Protein AF-A0A1Q4A5V2-F1 (afdb_monomer)

Structure (mmCI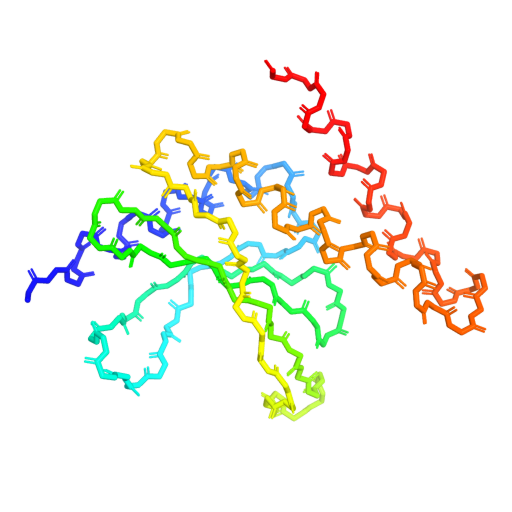F, N/CA/C/O backbone):
data_AF-A0A1Q4A5V2-F1
#
_entry.id   AF-A0A1Q4A5V2-F1
#
loop_
_atom_site.group_PDB
_atom_site.id
_atom_site.type_symbol
_atom_site.label_atom_id
_atom_site.label_alt_id
_atom_site.label_comp_id
_atom_site.label_asym_id
_atom_site.label_entity_id
_atom_site.label_seq_id
_atom_site.pdbx_PDB_ins_code
_atom_site.Cartn_x
_atom_site.Cartn_y
_atom_site.Cartn_z
_atom_site.occupancy
_atom_site.B_iso_or_equiv
_atom_site.auth_seq_id
_atom_site.auth_comp_id
_atom_site.auth_asym_id
_atom_site.auth_atom_id
_atom_site.pdbx_PDB_model_num
ATOM 1 N N . MET A 1 1 ? 4.985 -1.125 -25.065 1.00 47.47 1 MET A N 1
ATOM 2 C CA . MET A 1 1 ? 5.592 -2.451 -24.788 1.00 47.47 1 MET A CA 1
ATOM 3 C C . MET A 1 1 ? 6.539 -2.360 -23.580 1.00 47.47 1 MET A C 1
ATOM 5 O O . MET A 1 1 ? 7.727 -2.614 -23.706 1.00 47.47 1 MET A O 1
ATOM 9 N N . ALA A 1 2 ? 5.999 -2.019 -22.401 1.00 56.12 2 ALA A N 1
ATOM 10 C CA . ALA A 1 2 ? 6.709 -1.994 -21.106 1.00 56.12 2 ALA A CA 1
ATOM 11 C C . ALA A 1 2 ? 6.226 -3.109 -20.137 1.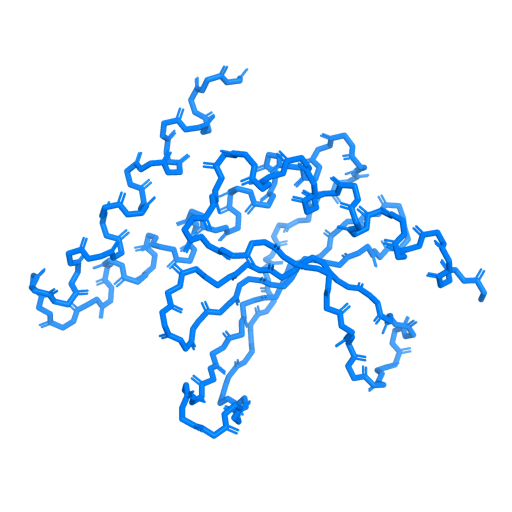00 56.12 2 ALA A C 1
ATOM 13 O O . ALA A 1 2 ? 6.817 -3.390 -19.100 1.00 56.12 2 ALA A O 1
ATOM 14 N N . THR A 1 3 ? 5.202 -3.856 -20.552 1.00 65.38 3 THR A N 1
ATOM 15 C CA . THR A 1 3 ? 4.286 -4.612 -19.688 1.00 65.38 3 THR A CA 1
ATOM 16 C C . THR A 1 3 ? 4.929 -5.783 -18.942 1.00 65.38 3 THR A C 1
ATOM 18 O O . THR A 1 3 ? 4.653 -6.021 -17.767 1.00 65.38 3 THR A O 1
ATOM 21 N N . ARG A 1 4 ? 5.858 -6.507 -19.583 1.00 71.56 4 ARG A N 1
ATOM 22 C CA . ARG A 1 4 ? 6.580 -7.618 -18.935 1.00 71.56 4 ARG A CA 1
ATOM 23 C C . ARG A 1 4 ? 7.580 -7.128 -17.882 1.00 71.56 4 ARG A C 1
ATOM 25 O O . ARG A 1 4 ? 7.775 -7.823 -16.886 1.00 71.56 4 ARG A O 1
ATOM 32 N N . ALA A 1 5 ? 8.209 -5.973 -18.109 1.00 85.94 5 ALA A N 1
ATOM 33 C CA . ALA A 1 5 ? 9.148 -5.380 -17.161 1.00 85.94 5 ALA A CA 1
ATOM 34 C C . ALA A 1 5 ? 8.395 -4.839 -15.940 1.00 85.94 5 ALA A C 1
ATOM 36 O O . ALA A 1 5 ? 8.755 -5.170 -14.814 1.00 85.94 5 ALA A O 1
ATOM 37 N N . ASP A 1 6 ? 7.279 -4.144 -16.163 1.00 89.50 6 ASP A N 1
ATOM 38 C CA . ASP A 1 6 ? 6.429 -3.604 -15.097 1.00 89.50 6 ASP A CA 1
ATOM 39 C C . ASP A 1 6 ? 5.861 -4.704 -14.200 1.00 89.50 6 ASP A C 1
ATOM 41 O O . ASP A 1 6 ? 5.894 -4.603 -12.973 1.00 89.50 6 ASP A O 1
ATOM 45 N N . LYS A 1 7 ? 5.425 -5.822 -14.798 1.00 92.88 7 LYS A N 1
ATOM 46 C CA . LYS A 1 7 ? 4.983 -6.997 -14.039 1.00 92.88 7 LYS A CA 1
ATOM 47 C C . LYS A 1 7 ? 6.078 -7.544 -13.130 1.00 92.88 7 LYS A C 1
ATOM 49 O O . LYS A 1 7 ? 5.790 -7.934 -12.001 1.00 92.88 7 LYS A O 1
ATOM 54 N N . LYS A 1 8 ? 7.316 -7.621 -13.634 1.00 95.06 8 LYS A N 1
ATOM 55 C CA . LYS A 1 8 ? 8.463 -8.102 -12.857 1.00 95.06 8 LYS A CA 1
ATOM 56 C C . LYS A 1 8 ? 8.765 -7.141 -11.711 1.00 95.06 8 LYS A C 1
ATOM 58 O O . LYS A 1 8 ? 8.882 -7.595 -10.587 1.00 95.06 8 LYS A O 1
ATOM 63 N N . ARG A 1 9 ? 8.812 -5.836 -11.973 1.00 95.75 9 ARG A N 1
ATOM 64 C CA . ARG A 1 9 ? 9.050 -4.810 -10.948 1.00 95.75 9 ARG A CA 1
ATOM 65 C C . ARG A 1 9 ? 7.998 -4.870 -9.838 1.00 95.75 9 ARG A C 1
ATOM 67 O O . ARG A 1 9 ? 8.347 -4.939 -8.664 1.00 95.75 9 ARG A O 1
ATOM 74 N N . ALA A 1 10 ? 6.714 -4.945 -10.200 1.00 96.44 10 ALA A N 1
ATOM 75 C CA . ALA A 1 10 ? 5.621 -5.114 -9.242 1.00 96.44 10 ALA A CA 1
ATOM 76 C C . ALA A 1 10 ? 5.747 -6.415 -8.429 1.00 96.44 10 ALA A C 1
ATOM 78 O O . ALA A 1 10 ? 5.527 -6.409 -7.220 1.00 96.44 10 ALA A O 1
ATOM 79 N N . ARG A 1 11 ? 6.114 -7.527 -9.080 1.00 97.00 11 ARG A N 1
ATOM 80 C CA . ARG A 1 11 ? 6.373 -8.819 -8.424 1.00 97.00 11 ARG A CA 1
ATOM 81 C C . ARG A 1 11 ? 7.524 -8.720 -7.427 1.00 97.00 11 ARG A C 1
ATOM 83 O O . ARG A 1 11 ? 7.347 -9.156 -6.299 1.00 97.00 11 ARG A O 1
ATOM 90 N N . ASP A 1 12 ? 8.644 -8.127 -7.829 1.00 96.56 12 ASP A N 1
ATOM 91 C CA . ASP A 1 12 ? 9.830 -7.973 -6.988 1.00 96.56 12 ASP A CA 1
ATOM 92 C C . ASP A 1 12 ? 9.485 -7.153 -5.732 1.00 96.56 12 ASP A C 1
ATOM 94 O O . ASP A 1 12 ? 9.766 -7.596 -4.623 1.00 96.56 12 ASP A O 1
ATOM 98 N N . LEU A 1 13 ? 8.766 -6.031 -5.880 1.00 97.31 13 LEU A N 1
ATOM 99 C CA . LEU A 1 13 ? 8.301 -5.222 -4.745 1.00 97.31 13 LEU A CA 1
ATOM 100 C C . LEU A 1 13 ? 7.381 -6.009 -3.794 1.00 97.31 13 LEU A C 1
ATOM 102 O O . LEU A 1 13 ? 7.527 -5.927 -2.573 1.00 97.31 13 LEU A O 1
ATOM 106 N N . VAL A 1 14 ? 6.433 -6.775 -4.344 1.00 97.94 14 VAL A N 1
ATOM 107 C CA . VAL A 1 14 ? 5.542 -7.642 -3.554 1.00 97.94 14 VAL A CA 1
ATOM 108 C C . VAL A 1 14 ? 6.344 -8.680 -2.783 1.00 97.94 14 VAL A C 1
ATOM 110 O O . VAL A 1 14 ? 6.100 -8.868 -1.596 1.00 97.94 14 VAL A O 1
ATOM 113 N N . ASP A 1 15 ? 7.287 -9.347 -3.440 1.00 96.81 15 ASP A N 1
ATOM 114 C CA . ASP A 1 15 ? 8.053 -10.437 -2.845 1.00 96.81 15 ASP A CA 1
ATOM 115 C C . ASP A 1 15 ? 9.020 -9.912 -1.768 1.00 96.81 15 ASP A C 1
ATOM 117 O O . ASP A 1 15 ? 9.193 -10.564 -0.736 1.00 96.81 15 ASP A O 1
ATOM 121 N N . THR A 1 16 ? 9.573 -8.705 -1.948 1.00 95.56 16 THR A N 1
ATOM 122 C CA . THR A 1 16 ? 10.340 -7.994 -0.914 1.00 95.56 16 THR A CA 1
ATOM 123 C C . THR A 1 16 ? 9.489 -7.725 0.326 1.00 95.56 16 THR A C 1
ATOM 125 O O . THR A 1 16 ? 9.905 -8.044 1.436 1.00 95.56 16 THR A O 1
ATOM 128 N N . LEU A 1 17 ? 8.282 -7.176 0.158 1.00 96.31 17 LEU A N 1
ATOM 129 C CA . LEU A 1 17 ? 7.449 -6.741 1.286 1.00 96.31 17 LEU A CA 1
ATOM 130 C C . LEU A 1 17 ? 6.549 -7.841 1.870 1.00 96.31 17 LEU A C 1
ATOM 132 O O . LEU A 1 17 ? 5.991 -7.654 2.950 1.00 96.31 17 LEU A O 1
ATOM 136 N N . ALA A 1 18 ? 6.418 -8.993 1.208 1.00 95.88 18 ALA A N 1
ATOM 137 C CA . ALA A 1 18 ? 5.625 -10.129 1.684 1.00 95.88 18 ALA A CA 1
ATOM 138 C C . ALA A 1 18 ? 6.086 -10.659 3.050 1.00 95.88 18 ALA A C 1
ATOM 140 O O . ALA A 1 18 ? 5.258 -11.096 3.849 1.00 95.88 18 ALA A O 1
ATOM 141 N N . TRP A 1 19 ? 7.392 -10.601 3.323 1.00 91.69 19 TRP A N 1
ATOM 142 C CA . TRP A 1 19 ? 7.966 -11.036 4.598 1.00 91.69 19 TRP A CA 1
ATOM 143 C C . TRP A 1 19 ? 7.758 -10.019 5.718 1.00 91.69 19 TRP A C 1
ATOM 145 O O . TRP A 1 19 ? 7.474 -10.403 6.853 1.00 91.69 19 TRP A O 1
ATOM 155 N N . ASP A 1 20 ? 7.853 -8.733 5.392 1.00 92.38 20 ASP A N 1
ATOM 156 C CA . ASP A 1 20 ? 7.738 -7.654 6.370 1.00 92.38 20 ASP A CA 1
ATOM 157 C C . ASP A 1 20 ? 6.274 -7.351 6.726 1.00 92.38 20 ASP A C 1
ATOM 159 O O . ASP A 1 20 ? 5.950 -7.089 7.889 1.00 92.38 20 ASP A O 1
ATOM 163 N N . LEU A 1 21 ? 5.369 -7.435 5.744 1.00 94.62 21 LEU A N 1
ATOM 164 C CA . LEU A 1 21 ? 3.965 -7.015 5.838 1.00 94.62 21 LEU A CA 1
ATOM 165 C C . LEU A 1 21 ? 2.954 -8.119 5.447 1.00 94.62 21 LEU A C 1
ATOM 167 O O . LEU A 1 21 ? 2.036 -7.852 4.663 1.00 94.62 21 LEU A O 1
ATOM 171 N N . PRO A 1 22 ? 3.051 -9.355 5.976 1.00 94.81 22 PRO A N 1
ATOM 172 C CA . PRO A 1 22 ? 2.165 -10.454 5.580 1.00 94.81 22 PRO A CA 1
ATOM 173 C C . PRO A 1 22 ? 0.674 -10.165 5.836 1.00 94.81 22 PRO A C 1
ATOM 175 O O . PRO A 1 22 ? -0.183 -10.554 5.045 1.00 94.81 22 PRO A O 1
ATOM 178 N N . GLU A 1 23 ? 0.336 -9.426 6.895 1.00 92.44 23 GLU A N 1
ATOM 179 C CA . GLU A 1 23 ? -1.039 -9.038 7.248 1.00 92.44 23 GLU A CA 1
ATOM 180 C C . GLU A 1 23 ? -1.697 -8.067 6.259 1.00 92.44 23 GLU A C 1
ATOM 182 O O . GLU A 1 23 ? -2.921 -7.897 6.287 1.00 92.44 23 GLU A O 1
ATOM 187 N N . MET A 1 24 ? -0.906 -7.446 5.380 1.00 96.06 24 MET A N 1
ATOM 188 C CA . MET A 1 24 ? -1.401 -6.595 4.297 1.00 96.06 24 MET A CA 1
ATOM 189 C C . MET A 1 24 ? -1.570 -7.358 2.986 1.00 96.06 24 MET A C 1
ATOM 191 O O . MET A 1 24 ? -1.845 -6.755 1.957 1.00 96.06 24 MET A O 1
ATOM 195 N N . SER A 1 25 ? -1.428 -8.686 3.006 1.00 95.62 25 SER A N 1
ATOM 196 C CA . SER A 1 25 ? -1.632 -9.559 1.845 1.00 95.62 25 SER A CA 1
ATOM 197 C C . SER A 1 25 ? -0.998 -9.033 0.540 1.00 95.62 25 SER A C 1
ATOM 199 O O . SER A 1 25 ? -1.729 -8.852 -0.444 1.00 95.62 25 SER A O 1
ATOM 201 N N . PRO A 1 26 ? 0.327 -8.767 0.505 1.00 97.44 26 PRO A N 1
ATOM 202 C CA . PRO A 1 26 ? 0.985 -8.228 -0.680 1.00 97.44 26 PRO A CA 1
ATOM 203 C C . PRO A 1 26 ? 0.757 -9.126 -1.895 1.00 97.44 26 PRO A C 1
ATOM 205 O O . PRO A 1 26 ? 0.964 -10.341 -1.838 1.00 97.44 26 PRO A O 1
ATOM 208 N N . ARG A 1 27 ? 0.324 -8.545 -3.015 1.00 97.19 27 ARG A N 1
ATOM 209 C CA . ARG A 1 27 ? 0.053 -9.302 -4.246 1.00 97.19 27 ARG A CA 1
ATOM 210 C C . ARG A 1 27 ? 0.258 -8.459 -5.491 1.00 97.19 27 ARG A C 1
ATOM 212 O O . ARG A 1 27 ? 0.124 -7.242 -5.463 1.00 97.19 27 ARG A O 1
ATOM 219 N N . VAL A 1 28 ? 0.518 -9.121 -6.613 1.00 97.06 28 VAL A N 1
ATOM 220 C CA . VAL A 1 28 ? 0.518 -8.452 -7.917 1.00 97.06 28 VAL A CA 1
ATOM 221 C C . VAL A 1 28 ? -0.925 -8.318 -8.395 1.00 97.06 28 VAL A C 1
ATOM 223 O O . VAL A 1 28 ? -1.623 -9.323 -8.541 1.00 97.06 28 VAL A O 1
ATOM 226 N N . GLY A 1 29 ? -1.360 -7.087 -8.635 1.00 93.25 29 GLY A N 1
ATOM 227 C CA . GLY A 1 29 ? -2.650 -6.741 -9.219 1.00 93.25 29 GLY A CA 1
ATOM 228 C C . GLY A 1 29 ? -2.549 -6.398 -10.705 1.00 93.25 29 GLY A C 1
ATOM 229 O O . GLY A 1 29 ? -1.465 -6.154 -11.247 1.00 93.25 29 GLY A O 1
ATOM 230 N N . ALA A 1 30 ? -3.707 -6.371 -11.358 1.00 91.44 30 ALA A N 1
ATOM 231 C CA . ALA A 1 30 ? -3.873 -5.824 -12.697 1.00 91.44 30 ALA A CA 1
ATOM 232 C C . ALA A 1 30 ? -4.664 -4.517 -12.606 1.00 91.44 30 ALA A C 1
ATOM 234 O O . ALA A 1 30 ? -5.693 -4.458 -11.930 1.00 91.44 30 ALA A O 1
ATOM 235 N N . LEU A 1 31 ? -4.175 -3.480 -13.277 1.00 86.75 31 LEU A N 1
ATOM 236 C CA . LEU A 1 31 ? -4.859 -2.197 -13.362 1.00 86.75 31 LEU A CA 1
ATOM 237 C C . LEU A 1 31 ? -5.904 -2.234 -14.490 1.00 86.75 31 LEU A C 1
ATOM 239 O O . LEU A 1 31 ? -5.694 -2.906 -15.504 1.00 86.75 31 LEU A O 1
ATOM 243 N N . PRO A 1 32 ? -7.041 -1.530 -14.342 1.00 85.69 32 PRO A N 1
ATOM 244 C CA . PRO A 1 32 ? -7.982 -1.363 -15.440 1.00 85.69 32 PRO A CA 1
ATOM 245 C C . PRO A 1 32 ? -7.339 -0.551 -16.578 1.00 85.69 32 PRO A C 1
ATOM 247 O O . PRO A 1 32 ? -6.404 0.216 -16.323 1.00 85.69 32 PRO A O 1
ATOM 250 N N . PRO A 1 33 ? -7.853 -0.654 -17.818 1.00 87.19 33 PRO A N 1
ATOM 251 C CA . PRO A 1 33 ? -7.381 0.169 -18.927 1.00 87.19 33 PRO A CA 1
ATOM 252 C C . PRO A 1 33 ? -7.386 1.657 -18.561 1.00 87.19 33 PRO A C 1
ATOM 254 O O . PRO A 1 33 ? -8.400 2.189 -18.108 1.00 87.19 33 PRO A O 1
ATOM 257 N N . ASN A 1 34 ? -6.249 2.322 -18.749 1.00 85.06 34 ASN A N 1
ATOM 258 C CA . ASN A 1 34 ? -6.045 3.723 -18.390 1.00 85.06 34 ASN A CA 1
ATOM 259 C C . ASN A 1 34 ? -5.211 4.447 -19.465 1.00 85.06 34 ASN A C 1
ATOM 261 O O . ASN A 1 34 ? -4.488 3.785 -20.215 1.00 85.06 34 ASN A O 1
ATOM 265 N N . PRO A 1 35 ? -5.307 5.789 -19.557 1.00 83.81 35 PRO A N 1
ATOM 266 C CA . PRO A 1 35 ? -4.591 6.575 -20.568 1.00 83.81 35 PRO A CA 1
ATOM 267 C C . PRO A 1 35 ? -3.066 6.455 -20.490 1.00 83.81 35 PRO A C 1
ATOM 269 O O . PRO A 1 35 ? -2.399 6.580 -21.514 1.00 83.81 35 PRO A O 1
ATOM 272 N N . ASP A 1 36 ? -2.538 6.178 -19.296 1.00 83.25 36 ASP A N 1
ATOM 273 C CA . ASP A 1 36 ? -1.103 6.041 -19.032 1.00 83.25 36 ASP A CA 1
ATOM 274 C C . ASP A 1 36 ? -0.562 4.668 -19.493 1.00 83.25 36 ASP A C 1
ATOM 276 O O . ASP A 1 36 ? 0.646 4.441 -19.512 1.00 83.25 36 ASP A O 1
ATOM 280 N N . GLY A 1 37 ? -1.438 3.739 -19.903 1.00 84.62 37 GLY A N 1
ATOM 281 C CA . GLY A 1 37 ? -1.054 2.411 -20.390 1.00 84.62 37 GLY A CA 1
ATOM 282 C C . GLY A 1 37 ? -0.500 1.484 -19.303 1.00 84.62 37 GLY A C 1
ATOM 283 O O . GLY A 1 37 ? 0.202 0.524 -19.619 1.00 84.62 37 GLY A O 1
ATOM 284 N N . LEU A 1 38 ? -0.800 1.768 -18.034 1.00 87.38 38 LEU A N 1
ATOM 285 C CA . LEU A 1 38 ? -0.308 1.013 -16.885 1.00 87.38 38 LEU A CA 1
ATOM 286 C C . LEU A 1 38 ? -1.097 -0.288 -16.723 1.00 87.38 38 LEU A C 1
ATOM 288 O O . LEU A 1 38 ? -2.326 -0.268 -16.711 1.00 87.38 38 LEU A O 1
ATOM 292 N N . GLU A 1 39 ? -0.412 -1.418 -16.556 1.00 89.62 39 GLU A N 1
ATOM 293 C CA . GLU A 1 39 ? -1.076 -2.734 -16.535 1.00 89.62 39 GLU A CA 1
ATOM 294 C C . GLU A 1 39 ? -0.949 -3.474 -15.203 1.00 89.62 39 GLU A C 1
ATOM 296 O O . GLU A 1 39 ? -1.846 -4.232 -14.828 1.00 89.62 39 GLU A O 1
ATOM 301 N N . HIS A 1 40 ? 0.149 -3.276 -14.475 1.00 94.00 40 HIS A N 1
ATOM 302 C CA . HIS A 1 40 ? 0.483 -4.071 -13.297 1.00 94.00 40 HIS A CA 1
ATOM 303 C C . HIS A 1 40 ? 0.835 -3.195 -12.104 1.00 94.00 40 HIS A C 1
ATOM 305 O O . HIS A 1 40 ? 1.442 -2.138 -12.250 1.00 94.00 40 HIS A O 1
ATOM 311 N N . ALA A 1 41 ? 0.474 -3.672 -10.916 1.00 95.94 41 ALA A N 1
A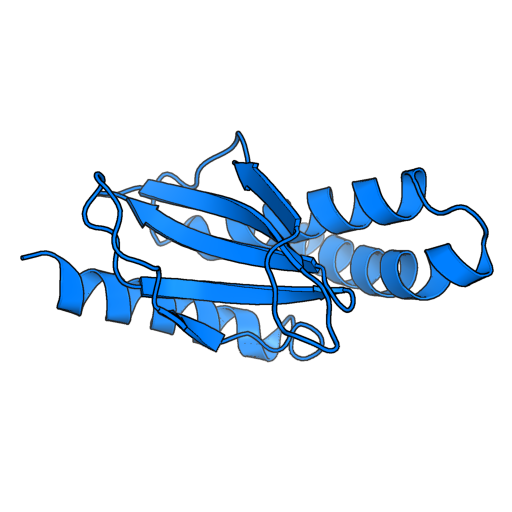TOM 312 C CA . ALA A 1 41 ? 0.741 -2.988 -9.662 1.00 95.94 41 ALA A CA 1
ATOM 313 C C . ALA A 1 41 ? 1.063 -3.989 -8.549 1.00 95.94 41 ALA A C 1
ATOM 315 O O . ALA A 1 41 ? 0.642 -5.144 -8.596 1.00 95.94 41 ALA A O 1
ATOM 316 N N . ALA A 1 42 ? 1.779 -3.533 -7.531 1.00 97.88 42 ALA A N 1
ATOM 317 C CA . ALA A 1 42 ? 1.827 -4.155 -6.221 1.00 97.88 42 ALA A CA 1
ATOM 318 C C . ALA A 1 42 ? 0.647 -3.633 -5.387 1.00 97.88 42 ALA A C 1
ATOM 320 O O . ALA A 1 42 ? 0.494 -2.427 -5.200 1.00 97.88 42 ALA A O 1
ATOM 321 N N . GLU A 1 43 ? -0.206 -4.530 -4.906 1.00 97.81 43 GLU A N 1
ATOM 322 C CA . GLU A 1 43 ? -1.344 -4.206 -4.050 1.00 97.81 43 GLU A CA 1
ATOM 323 C C . GLU A 1 43 ? -1.096 -4.666 -2.615 1.00 97.81 43 GLU A C 1
ATOM 325 O O . GLU A 1 43 ? -0.634 -5.786 -2.389 1.00 97.81 43 GLU A O 1
ATOM 330 N N . PHE A 1 44 ? -1.490 -3.823 -1.662 1.00 98.06 44 PHE A N 1
ATOM 331 C CA . PHE A 1 44 ? -1.409 -4.079 -0.228 1.00 98.06 44 PHE A CA 1
ATOM 332 C C . PHE A 1 44 ? -2.757 -3.751 0.414 1.00 98.06 44 PHE A C 1
ATOM 334 O O . PHE A 1 44 ? -3.209 -2.610 0.359 1.00 98.06 44 PHE A O 1
ATOM 341 N N . GLU A 1 45 ? -3.404 -4.735 1.027 1.00 97.19 45 GLU A N 1
ATOM 342 C CA . GLU A 1 45 ? -4.630 -4.577 1.810 1.00 97.19 45 GLU A CA 1
ATOM 343 C C . GLU A 1 45 ? -4.310 -3.955 3.178 1.00 97.19 45 GLU A C 1
ATOM 345 O O . GLU A 1 45 ? -4.122 -4.642 4.188 1.00 97.19 45 GLU A O 1
ATOM 350 N N . VAL A 1 46 ? -4.212 -2.627 3.202 1.00 96.75 46 VAL A N 1
ATOM 351 C CA . VAL A 1 46 ? -3.774 -1.855 4.371 1.00 96.75 46 VAL A CA 1
ATOM 352 C C . VAL A 1 46 ? -4.768 -1.963 5.524 1.00 96.75 46 VAL A C 1
ATOM 354 O O . VAL A 1 46 ? -4.349 -2.116 6.671 1.00 96.75 46 VAL A O 1
ATOM 357 N N . LEU A 1 47 ? -6.069 -1.931 5.231 1.00 95.69 47 LEU A N 1
ATOM 358 C CA . LEU A 1 47 ? -7.188 -2.180 6.149 1.00 95.69 47 LEU A CA 1
ATOM 359 C C . LEU A 1 47 ? -8.351 -2.769 5.339 1.00 95.69 47 LEU A C 1
ATOM 361 O O . LEU A 1 47 ? -8.397 -2.515 4.143 1.00 95.69 47 LEU A O 1
ATOM 365 N N . PRO A 1 48 ? -9.319 -3.481 5.944 1.00 93.56 48 PRO A N 1
ATOM 366 C CA . PRO A 1 48 ? -10.489 -3.963 5.211 1.00 93.56 48 PRO A CA 1
ATOM 367 C C . PRO A 1 48 ? -11.192 -2.842 4.427 1.00 93.56 48 PRO A C 1
ATOM 369 O O . PRO A 1 48 ? -11.686 -1.882 5.022 1.00 93.56 48 PRO A O 1
ATOM 372 N N . GLY A 1 49 ? -11.227 -2.967 3.097 1.00 94.38 49 GLY A N 1
ATOM 373 C CA . GLY A 1 49 ? -11.839 -1.972 2.205 1.00 94.38 49 GLY A CA 1
ATOM 374 C C . GLY A 1 49 ? -10.927 -0.795 1.855 1.00 94.38 49 GLY A C 1
ATOM 375 O O . GLY A 1 49 ? -11.383 0.184 1.265 1.00 94.38 49 GLY A O 1
ATOM 376 N N . ILE A 1 50 ? -9.644 -0.862 2.218 1.00 96.31 50 ILE A N 1
ATOM 377 C CA . ILE A 1 50 ? -8.635 0.155 1.927 1.00 96.31 50 ILE A CA 1
ATOM 378 C C . ILE A 1 50 ? -7.348 -0.537 1.479 1.00 96.31 50 ILE A C 1
ATOM 380 O O . ILE A 1 50 ? -6.667 -1.194 2.268 1.00 96.31 50 ILE A O 1
ATOM 384 N N . LYS A 1 51 ? -6.955 -0.317 0.223 1.00 96.44 51 LYS A N 1
ATOM 385 C CA . LYS A 1 51 ? -5.691 -0.825 -0.316 1.00 96.44 51 LYS A CA 1
ATOM 386 C C . LYS A 1 51 ? -4.765 0.289 -0.791 1.00 96.44 51 LYS A C 1
ATOM 388 O O . LYS A 1 51 ? -5.217 1.305 -1.318 1.00 96.44 51 LYS A O 1
ATOM 393 N N . ALA A 1 52 ? -3.465 0.064 -0.640 1.00 97.81 52 ALA A N 1
ATOM 394 C CA . ALA A 1 52 ? -2.431 0.807 -1.345 1.00 97.81 52 ALA A CA 1
ATOM 395 C C . ALA A 1 52 ? -2.107 0.068 -2.646 1.00 97.81 52 ALA A C 1
ATOM 397 O O . ALA A 1 52 ? -1.884 -1.143 -2.638 1.00 97.81 52 ALA A O 1
ATOM 398 N N . VAL A 1 53 ? -2.085 0.788 -3.761 1.00 97.31 53 VAL A N 1
ATOM 399 C CA . VAL A 1 53 ? -1.752 0.263 -5.086 1.00 97.31 53 VAL A CA 1
ATOM 400 C C . VAL A 1 53 ? -0.530 1.017 -5.592 1.00 97.31 53 VAL A C 1
ATOM 402 O O . VAL A 1 53 ? -0.607 2.207 -5.875 1.00 97.31 53 VAL A O 1
ATOM 405 N N . CYS A 1 54 ? 0.602 0.332 -5.674 1.00 97.44 54 CYS A N 1
ATOM 406 C CA . CYS A 1 54 ? 1.885 0.881 -6.094 1.00 97.44 54 CYS A CA 1
ATOM 407 C C . CYS A 1 54 ? 2.214 0.378 -7.495 1.00 97.44 54 CYS A C 1
ATOM 409 O O . CYS A 1 54 ? 2.267 -0.831 -7.706 1.00 97.44 54 CYS A O 1
ATOM 411 N N . PHE A 1 55 ? 2.446 1.266 -8.451 1.00 95.00 55 PHE A N 1
ATOM 412 C CA . PHE A 1 55 ? 2.701 0.877 -9.835 1.00 95.00 55 PHE A CA 1
ATOM 413 C C . PHE A 1 55 ? 3.911 1.609 -10.422 1.00 95.00 55 PHE A C 1
ATOM 415 O O . PHE A 1 55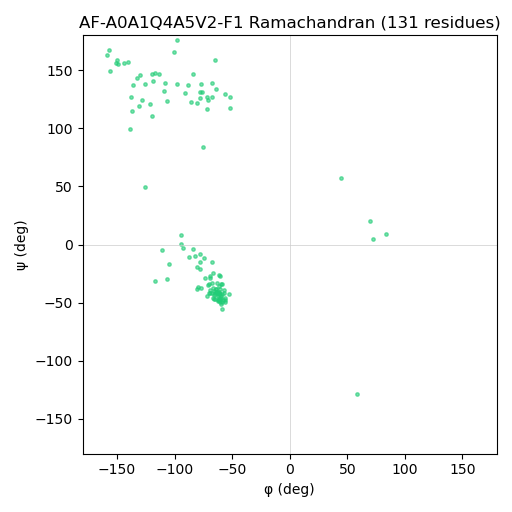 ? 4.129 2.784 -10.106 1.00 95.00 55 PHE A O 1
ATOM 422 N N . PRO A 1 56 ? 4.705 0.918 -11.257 1.00 93.56 56 PRO A N 1
ATOM 423 C CA . PRO A 1 56 ? 5.797 1.536 -11.994 1.00 93.56 56 PRO A CA 1
ATOM 424 C C . PRO A 1 56 ? 5.254 2.519 -13.040 1.00 93.56 56 PRO A C 1
ATOM 426 O O . PRO A 1 56 ? 4.278 2.219 -13.720 1.00 93.56 56 PRO A O 1
ATOM 429 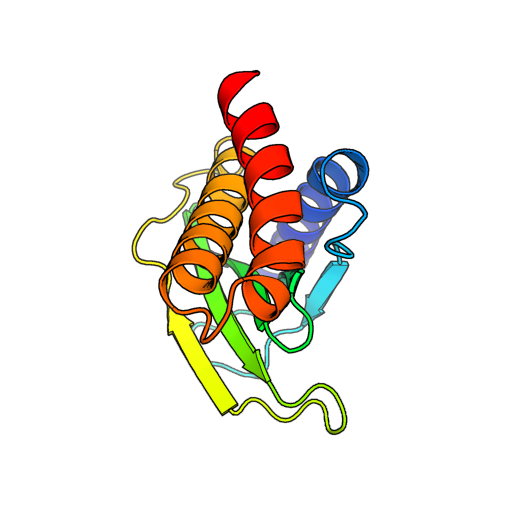N N . ASP A 1 57 ? 5.901 3.675 -13.178 1.00 91.06 57 ASP A N 1
ATOM 430 C CA . ASP A 1 57 ? 5.615 4.703 -14.186 1.00 91.06 57 ASP A CA 1
ATOM 431 C C . ASP A 1 57 ? 6.944 5.257 -14.726 1.00 91.06 57 ASP A C 1
ATOM 433 O O . ASP A 1 57 ? 7.630 6.046 -14.062 1.00 91.06 57 ASP A O 1
ATOM 437 N N . GLY A 1 58 ?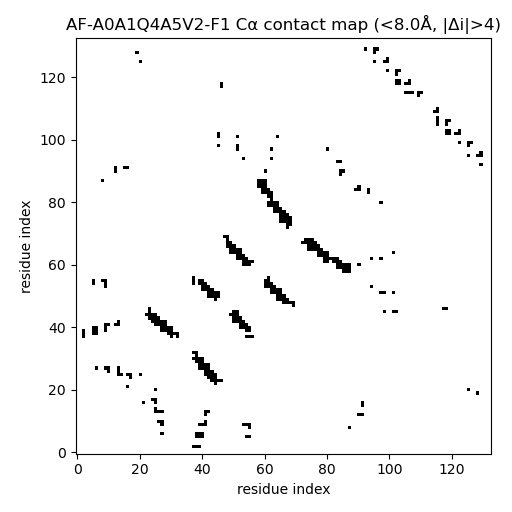 7.355 4.768 -15.900 1.00 89.06 58 GLY A N 1
ATOM 438 C CA . GLY A 1 58 ? 8.718 4.959 -16.401 1.00 89.06 58 GLY A CA 1
ATOM 439 C C . GLY A 1 58 ? 9.738 4.386 -15.414 1.00 89.06 58 GLY A C 1
ATOM 440 O O . GLY A 1 58 ? 9.587 3.255 -14.959 1.00 89.06 58 GLY A O 1
ATOM 441 N N . ASP A 1 59 ? 10.742 5.173 -15.033 1.00 89.50 59 ASP A N 1
ATOM 442 C CA . ASP A 1 59 ? 11.740 4.781 -14.024 1.00 89.50 59 ASP A CA 1
ATOM 443 C C . ASP A 1 59 ? 11.253 4.994 -12.577 1.00 89.50 59 ASP A C 1
ATOM 445 O O . ASP A 1 59 ? 11.870 4.517 -11.626 1.00 89.50 59 ASP A O 1
ATOM 449 N N . SER A 1 60 ? 10.118 5.675 -12.400 1.00 94.44 60 SER A N 1
ATOM 450 C CA . SER A 1 60 ? 9.561 6.029 -11.093 1.00 94.44 60 SER A CA 1
ATOM 451 C C . SER A 1 60 ? 8.461 5.065 -10.637 1.00 94.44 60 SER A C 1
ATOM 453 O O . SER A 1 60 ? 8.049 4.164 -11.371 1.00 94.44 60 SER A O 1
ATOM 455 N N . TRP A 1 61 ? 7.968 5.275 -9.418 1.00 96.62 61 TRP A N 1
ATOM 456 C CA . TRP A 1 61 ? 6.804 4.596 -8.860 1.00 96.62 61 TRP A CA 1
ATOM 457 C C . TRP A 1 61 ? 5.763 5.594 -8.373 1.00 96.62 61 TRP A C 1
ATOM 459 O O . TRP A 1 61 ? 6.085 6.585 -7.712 1.00 96.62 61 TRP A O 1
ATOM 469 N N . ARG A 1 62 ? 4.497 5.291 -8.653 1.00 95.88 62 ARG A N 1
ATOM 470 C CA . ARG A 1 62 ? 3.329 6.049 -8.199 1.00 95.88 62 ARG A CA 1
ATOM 471 C C . ARG A 1 62 ? 2.460 5.183 -7.302 1.00 95.88 62 ARG A C 1
ATOM 473 O O . ARG A 1 62 ? 2.391 3.965 -7.460 1.00 95.88 62 ARG A O 1
ATOM 480 N N . GLY A 1 63 ? 1.819 5.827 -6.334 1.00 95.56 63 GLY A N 1
ATOM 481 C CA . GLY A 1 63 ? 0.977 5.176 -5.340 1.00 95.56 63 GLY A CA 1
ATOM 482 C C . GLY A 1 63 ? -0.449 5.689 -5.427 1.00 95.56 63 GLY A C 1
ATOM 483 O O . GLY A 1 63 ? -0.674 6.884 -5.597 1.00 95.56 63 GLY A O 1
ATOM 484 N N . LEU A 1 64 ? -1.416 4.799 -5.274 1.00 95.25 64 LEU A N 1
ATOM 485 C CA . LEU A 1 64 ? -2.832 5.122 -5.218 1.00 95.25 64 LEU A CA 1
ATOM 486 C C . LEU A 1 64 ? -3.439 4.486 -3.970 1.00 95.25 64 LEU A C 1
ATOM 488 O O . LEU A 1 64 ? -3.362 3.275 -3.771 1.00 95.25 64 LEU A O 1
ATOM 492 N N . LEU A 1 65 ? -4.066 5.306 -3.137 1.00 96.25 65 LEU A N 1
ATOM 493 C CA . LEU A 1 65 ? -4.990 4.849 -2.113 1.00 96.25 65 LEU A CA 1
ATOM 494 C C . LEU A 1 65 ? -6.319 4.518 -2.788 1.00 96.25 65 LEU A C 1
ATOM 496 O O . LEU A 1 65 ? -6.897 5.371 -3.459 1.00 96.25 65 LEU A O 1
ATOM 500 N N . VAL A 1 66 ? -6.820 3.306 -2.583 1.00 95.62 66 VAL A N 1
ATOM 501 C CA . VAL A 1 66 ? -8.115 2.864 -3.104 1.00 95.62 66 VAL A CA 1
ATOM 502 C C . VAL A 1 66 ? -8.993 2.441 -1.940 1.00 95.62 66 VAL A C 1
ATOM 504 O O . VAL A 1 66 ? -8.646 1.524 -1.197 1.00 95.62 66 VAL A O 1
ATOM 507 N N . GLN A 1 67 ? -10.143 3.092 -1.810 1.00 95.56 67 GLN A N 1
ATOM 508 C CA . GLN A 1 67 ? -11.219 2.661 -0.929 1.00 95.56 67 GLN A CA 1
ATOM 509 C C . GLN A 1 67 ? -12.251 1.896 -1.747 1.00 95.56 67 GLN A C 1
ATOM 511 O O . GLN A 1 67 ? -12.583 2.279 -2.874 1.00 95.56 67 GLN A O 1
ATOM 516 N N . TYR A 1 68 ? -12.745 0.801 -1.190 1.00 94.75 68 TYR A N 1
ATOM 517 C CA . TYR A 1 68 ? -13.695 -0.066 -1.862 1.00 94.75 68 TYR A CA 1
ATOM 518 C C . TYR A 1 68 ? -14.623 -0.742 -0.853 1.00 94.75 68 TYR A C 1
ATOM 520 O O . TYR A 1 68 ? -14.283 -0.897 0.318 1.00 94.75 68 TYR A O 1
ATOM 528 N N . ASP A 1 69 ? -15.808 -1.134 -1.307 1.00 93.50 69 ASP A N 1
ATOM 529 C CA . ASP A 1 69 ? -16.724 -1.953 -0.520 1.00 93.50 69 ASP A CA 1
ATOM 530 C C . ASP A 1 69 ? -16.168 -3.388 -0.422 1.00 93.50 69 ASP A C 1
ATOM 532 O O . ASP A 1 69 ? -16.071 -4.067 -1.450 1.00 93.50 69 ASP A O 1
ATOM 536 N N . PRO A 1 70 ? -15.821 -3.887 0.780 1.00 87.94 70 PRO A N 1
ATOM 537 C CA . PRO A 1 70 ? -15.256 -5.224 0.949 1.00 87.94 70 PRO A CA 1
ATOM 538 C C . PRO A 1 70 ? -16.185 -6.356 0.497 1.00 87.94 70 PRO A C 1
ATOM 540 O O . PRO A 1 70 ? -15.703 -7.436 0.163 1.00 87.94 70 PRO A O 1
ATOM 543 N N . ALA A 1 71 ? -17.505 -6.142 0.512 1.00 90.56 71 ALA A N 1
ATOM 544 C CA . ALA A 1 71 ? -18.483 -7.170 0.168 1.00 90.56 71 ALA A CA 1
ATOM 545 C C . ALA A 1 71 ? -18.652 -7.324 -1.348 1.00 90.56 71 ALA A C 1
ATOM 547 O O . ALA A 1 71 ? -18.819 -8.437 -1.847 1.00 90.56 71 ALA A O 1
ATOM 548 N N . THR A 1 72 ? -18.618 -6.211 -2.080 1.00 91.25 72 THR A N 1
ATOM 549 C CA . THR A 1 72 ? -18.874 -6.185 -3.529 1.00 91.25 72 THR A CA 1
ATOM 550 C C . THR A 1 72 ? -17.607 -6.005 -4.364 1.00 91.25 72 THR A C 1
ATOM 552 O O . THR A 1 72 ? -17.625 -6.253 -5.568 1.00 91.25 72 THR A O 1
ATOM 555 N N . GLY A 1 73 ? -16.505 -5.565 -3.751 1.00 87.88 73 GLY A N 1
ATOM 556 C CA . GLY A 1 73 ? -15.279 -5.172 -4.443 1.00 87.88 73 GLY A CA 1
ATOM 557 C C . GLY A 1 73 ? -15.395 -3.839 -5.191 1.00 87.88 73 GLY A C 1
ATOM 558 O O . GLY A 1 73 ? -14.463 -3.456 -5.900 1.00 87.88 73 GLY A O 1
ATOM 559 N N . GLN A 1 74 ? -16.523 -3.129 -5.071 1.00 92.00 74 GLN A N 1
ATOM 560 C CA . GLN A 1 74 ? -16.754 -1.885 -5.796 1.00 92.00 74 GLN A CA 1
ATOM 561 C C . GLN A 1 74 ? -15.871 -0.763 -5.246 1.00 92.00 74 GLN A C 1
ATOM 563 O O . GLN A 1 74 ? -15.935 -0.437 -4.063 1.00 92.00 74 GLN A O 1
ATOM 568 N N . VAL A 1 75 ? -15.083 -0.130 -6.117 1.00 92.81 75 VAL A N 1
ATOM 569 C CA . VAL A 1 75 ? -14.285 1.051 -5.762 1.00 92.81 75 VAL A CA 1
ATOM 570 C C . VAL A 1 75 ? -15.209 2.229 -5.468 1.00 92.81 75 VAL A C 1
ATOM 572 O O . VAL A 1 75 ? -16.057 2.582 -6.287 1.00 92.81 75 VAL A O 1
ATOM 575 N N . THR A 1 76 ? -15.024 2.844 -4.304 1.00 94.69 76 THR A N 1
ATOM 576 C CA . THR A 1 76 ? -15.811 3.993 -3.839 1.00 94.69 76 THR A CA 1
ATOM 577 C C . THR A 1 76 ? -15.024 5.295 -3.910 1.00 94.69 76 THR A C 1
ATOM 579 O O . THR A 1 76 ? -15.612 6.352 -4.125 1.00 94.69 76 THR A O 1
ATOM 582 N N . SER A 1 77 ? -13.699 5.235 -3.758 1.00 93.88 77 SER A N 1
ATOM 583 C CA . SER A 1 77 ? -12.824 6.403 -3.836 1.00 93.88 77 SER A CA 1
ATOM 584 C C . SER A 1 77 ? -11.399 6.007 -4.207 1.00 93.88 77 SER A C 1
ATOM 586 O O . SER A 1 77 ? -10.924 4.926 -3.853 1.00 93.88 77 SER A O 1
ATOM 588 N N . THR A 1 78 ? -10.700 6.905 -4.898 1.00 93.38 78 THR A N 1
ATOM 589 C CA . THR A 1 78 ? -9.279 6.765 -5.222 1.00 93.38 78 THR A CA 1
ATOM 590 C C . THR A 1 78 ? -8.554 8.084 -4.996 1.00 93.38 78 THR A C 1
ATOM 592 O O . THR A 1 78 ? -9.051 9.130 -5.411 1.00 93.38 78 THR A O 1
ATOM 595 N N . MET A 1 79 ? -7.366 8.043 -4.400 1.00 94.50 79 MET A N 1
ATOM 596 C CA . MET A 1 79 ? -6.535 9.223 -4.159 1.00 94.50 79 MET A CA 1
ATOM 597 C C . MET A 1 79 ? -5.073 8.917 -4.475 1.00 94.50 79 MET A C 1
ATOM 599 O O . MET A 1 79 ? -4.515 7.954 -3.953 1.00 94.50 79 MET A O 1
ATOM 603 N N . GLU A 1 80 ? -4.442 9.733 -5.320 1.00 93.81 80 GLU A N 1
ATOM 604 C CA . GLU A 1 80 ? -3.026 9.567 -5.657 1.00 93.81 80 GLU A CA 1
ATOM 605 C C . GLU A 1 80 ? -2.128 10.060 -4.517 1.00 93.81 80 GLU A C 1
ATOM 607 O O . GLU A 1 80 ? -2.287 11.168 -3.991 1.00 93.81 80 GLU A O 1
ATOM 612 N N . HIS A 1 81 ? -1.163 9.223 -4.150 1.00 94.25 81 HIS A N 1
ATOM 613 C CA . HIS A 1 81 ? -0.117 9.557 -3.205 1.00 94.25 81 HIS A CA 1
ATOM 614 C C . HIS A 1 81 ? 0.863 10.544 -3.842 1.00 94.25 81 HIS A C 1
ATOM 616 O O . HIS A 1 81 ? 1.394 10.304 -4.924 1.00 94.25 81 HIS A O 1
ATOM 622 N N . GLN A 1 82 ? 1.111 11.665 -3.167 1.00 92.12 82 GLN A N 1
ATOM 623 C CA . GLN A 1 82 ? 1.836 12.791 -3.766 1.00 92.12 82 GLN A CA 1
ATOM 624 C C . GLN A 1 82 ? 3.340 12.533 -3.910 1.00 92.12 82 GLN A C 1
ATOM 626 O O . GLN A 1 82 ? 3.983 13.070 -4.809 1.00 92.12 82 GLN A O 1
ATOM 631 N N . ILE A 1 83 ? 3.909 11.706 -3.031 1.00 93.06 83 ILE A N 1
ATOM 632 C CA . ILE A 1 83 ? 5.324 11.330 -3.086 1.00 93.06 83 ILE A CA 1
ATOM 633 C C . ILE A 1 83 ? 5.468 10.098 -3.975 1.00 93.06 83 ILE A C 1
ATOM 635 O O . ILE A 1 83 ? 4.694 9.148 -3.841 1.00 93.06 83 ILE A O 1
ATOM 639 N N . ARG A 1 84 ? 6.499 10.103 -4.822 1.00 95.94 84 ARG A N 1
ATOM 640 C CA . ARG A 1 84 ? 6.878 9.020 -5.739 1.00 95.94 84 ARG A CA 1
ATOM 641 C C . ARG A 1 84 ? 8.226 8.426 -5.340 1.00 95.94 84 ARG A C 1
ATOM 643 O O . ARG A 1 84 ? 9.103 9.186 -4.922 1.00 95.94 84 ARG A O 1
ATOM 650 N N . ALA A 1 85 ? 8.425 7.124 -5.543 1.00 96.81 85 ALA A N 1
ATOM 651 C CA . ALA A 1 85 ? 9.780 6.567 -5.549 1.00 96.81 85 ALA A CA 1
ATOM 652 C C . ALA A 1 85 ? 10.439 6.899 -6.891 1.00 96.81 85 ALA A C 1
ATOM 654 O O . ALA A 1 85 ? 9.786 6.816 -7.930 1.00 96.81 85 ALA A O 1
ATOM 655 N N . GLN A 1 86 ? 11.711 7.287 -6.885 1.00 95.31 86 GLN A N 1
ATOM 656 C CA . GLN A 1 86 ? 12.429 7.652 -8.115 1.00 95.31 86 GLN A CA 1
ATOM 657 C C . GLN A 1 86 ? 13.188 6.468 -8.729 1.00 95.31 86 GLN A C 1
ATOM 659 O O . GLN A 1 86 ? 13.808 6.621 -9.776 1.00 95.31 86 GLN A O 1
ATOM 664 N N . SER A 1 87 ? 13.156 5.305 -8.073 1.00 95.00 87 SER A N 1
ATOM 665 C CA . SER A 1 87 ? 13.863 4.101 -8.494 1.00 95.00 87 SER A CA 1
ATOM 666 C C . SER A 1 87 ? 13.216 2.834 -7.923 1.00 95.00 87 SER A C 1
ATOM 668 O O . SER A 1 87 ? 12.390 2.897 -7.008 1.00 95.00 87 SER A O 1
ATOM 670 N N . ASP A 1 88 ? 13.623 1.674 -8.443 1.00 95.00 88 ASP A N 1
ATOM 671 C CA . ASP A 1 88 ? 13.263 0.361 -7.886 1.00 95.00 88 ASP A CA 1
ATOM 672 C C . ASP A 1 88 ? 13.922 0.088 -6.529 1.00 95.00 88 ASP A C 1
ATOM 674 O O . ASP A 1 88 ? 13.363 -0.643 -5.716 1.00 95.00 88 ASP A O 1
ATOM 678 N N . GLU A 1 89 ? 15.084 0.689 -6.272 1.00 95.12 89 GLU A N 1
ATOM 679 C CA . GLU A 1 89 ? 15.804 0.565 -5.002 1.00 95.12 89 GLU A CA 1
ATOM 680 C C . GLU A 1 89 ? 15.061 1.286 -3.869 1.00 95.12 89 GLU A C 1
ATOM 682 O O . GLU A 1 89 ? 14.931 0.755 -2.767 1.00 95.12 89 GLU A O 1
ATOM 687 N N . ASP A 1 90 ? 14.486 2.455 -4.163 1.00 95.50 90 ASP A N 1
ATOM 688 C CA . ASP A 1 90 ? 13.712 3.240 -3.196 1.00 95.50 90 ASP A CA 1
ATOM 689 C C . ASP A 1 90 ? 12.293 2.692 -2.979 1.00 95.50 90 ASP A C 1
ATOM 691 O O . ASP A 1 90 ? 11.646 2.998 -1.971 1.00 95.50 90 ASP A O 1
ATOM 695 N N . ALA A 1 91 ? 11.780 1.903 -3.930 1.00 96.50 91 ALA A N 1
ATOM 696 C CA . ALA A 1 91 ? 10.381 1.490 -3.975 1.00 96.50 91 ALA A CA 1
ATOM 697 C C . ALA A 1 91 ? 9.896 0.749 -2.713 1.00 96.50 91 ALA A C 1
ATOM 699 O O . ALA A 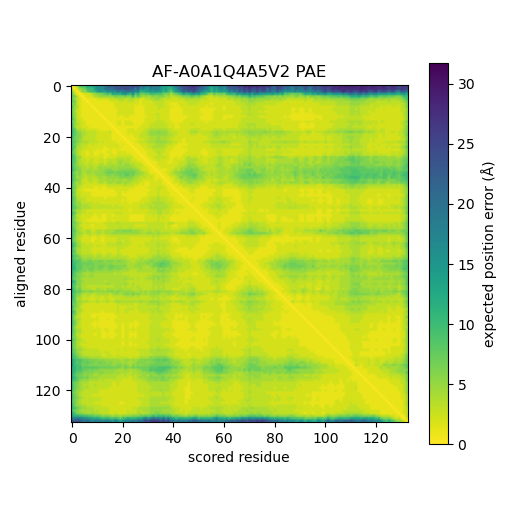1 91 ? 8.804 1.078 -2.247 1.00 96.50 91 ALA A O 1
ATOM 700 N N . PRO A 1 92 ? 10.654 -0.184 -2.096 1.00 96.56 92 PRO A N 1
ATOM 701 C CA . PRO A 1 92 ? 10.208 -0.867 -0.880 1.00 96.56 92 PRO A CA 1
ATOM 702 C C . PRO A 1 92 ? 9.997 0.086 0.299 1.00 96.56 92 PRO A C 1
ATOM 704 O O . PRO A 1 92 ? 8.935 0.071 0.925 1.00 96.56 92 PRO A O 1
ATOM 707 N N . ARG A 1 93 ? 10.973 0.964 0.568 1.00 95.69 93 ARG A N 1
ATOM 708 C CA . ARG A 1 93 ? 10.876 1.951 1.654 1.00 95.69 93 ARG A CA 1
ATOM 709 C C . ARG A 1 93 ? 9.763 2.958 1.376 1.00 95.69 93 ARG A C 1
ATOM 711 O O . ARG A 1 93 ? 8.989 3.294 2.270 1.00 95.69 93 ARG A O 1
ATOM 718 N N . TRP A 1 94 ? 9.653 3.421 0.134 1.00 97.44 94 TRP A N 1
ATOM 719 C CA . TRP A 1 94 ? 8.586 4.327 -0.274 1.00 97.44 94 TRP A CA 1
ATOM 720 C C . TRP A 1 94 ? 7.194 3.688 -0.137 1.00 97.44 94 TRP A C 1
ATOM 722 O O . TRP A 1 94 ? 6.287 4.328 0.384 1.00 97.44 94 TRP A O 1
ATOM 732 N N . ALA A 1 95 ? 7.009 2.423 -0.518 1.00 97.56 95 ALA A N 1
ATOM 733 C CA . ALA A 1 95 ? 5.728 1.734 -0.367 1.00 97.56 95 ALA A CA 1
ATOM 734 C C . ALA A 1 95 ? 5.336 1.567 1.112 1.00 97.56 95 ALA A C 1
ATOM 736 O O . ALA A 1 95 ? 4.175 1.772 1.468 1.00 97.56 95 ALA A O 1
ATOM 737 N N . GLN A 1 96 ? 6.301 1.279 1.995 1.00 96.94 96 GLN A N 1
ATOM 738 C CA . GLN A 1 96 ? 6.077 1.294 3.446 1.00 96.94 96 GLN A CA 1
ATOM 739 C C . GLN A 1 96 ? 5.635 2.682 3.943 1.00 96.94 96 GLN A C 1
ATOM 741 O O . GLN A 1 96 ? 4.740 2.762 4.782 1.00 96.94 96 GLN A O 1
ATOM 746 N N . LEU A 1 97 ? 6.190 3.772 3.397 1.00 96.31 97 LEU A N 1
ATOM 747 C CA . LEU A 1 97 ? 5.757 5.139 3.713 1.00 96.31 97 LEU A CA 1
ATOM 748 C C . LEU A 1 97 ? 4.323 5.423 3.236 1.00 96.31 97 LEU A C 1
ATOM 750 O O . LEU A 1 97 ? 3.527 5.960 4.000 1.00 96.31 97 LEU A O 1
ATOM 754 N N . VAL A 1 98 ? 3.957 5.005 2.019 1.00 97.31 98 VAL A N 1
ATOM 755 C CA . VAL A 1 98 ? 2.575 5.127 1.512 1.00 97.31 98 VAL A CA 1
ATOM 756 C C . VAL A 1 98 ? 1.598 4.434 2.464 1.00 97.31 98 VAL A C 1
ATOM 758 O O . VAL A 1 98 ? 0.573 4.995 2.850 1.00 97.31 98 VAL A O 1
ATOM 761 N N . ILE A 1 99 ? 1.924 3.206 2.868 1.00 97.69 99 ILE A N 1
ATOM 762 C CA . ILE A 1 99 ? 1.131 2.416 3.813 1.00 97.69 99 ILE A CA 1
ATOM 763 C C . ILE A 1 99 ? 1.048 3.113 5.178 1.00 97.69 99 ILE A C 1
ATOM 765 O O . ILE A 1 99 ? -0.036 3.187 5.762 1.00 97.69 99 ILE A O 1
ATOM 769 N N . TYR A 1 100 ? 2.169 3.639 5.677 1.00 97.00 100 TYR A N 1
ATOM 770 C CA . TYR A 1 100 ? 2.228 4.410 6.917 1.00 97.00 100 TYR A CA 1
ATOM 771 C C . TYR A 1 100 ? 1.274 5.607 6.871 1.00 97.00 100 TYR A C 1
ATOM 773 O O . TYR A 1 100 ? 0.462 5.766 7.781 1.00 97.00 100 TYR A O 1
ATOM 781 N N . ASP A 1 101 ? 1.309 6.407 5.804 1.00 96.50 101 ASP A N 1
ATOM 782 C CA . ASP A 1 101 ? 0.482 7.611 5.679 1.00 96.50 101 ASP A CA 1
ATOM 783 C C . ASP A 1 101 ? -1.016 7.273 5.645 1.00 96.50 101 ASP A C 1
ATOM 785 O O . ASP A 1 101 ? -1.832 7.949 6.284 1.00 96.50 101 ASP A O 1
ATOM 789 N N . ILE A 1 102 ? -1.384 6.172 4.980 1.00 96.31 102 ILE A N 1
ATOM 790 C CA . ILE A 1 102 ? -2.758 5.649 4.975 1.00 96.31 102 ILE A CA 1
ATOM 791 C C . ILE A 1 102 ? -3.192 5.255 6.391 1.00 96.31 102 ILE A C 1
ATOM 793 O O . ILE A 1 102 ? -4.278 5.634 6.836 1.00 96.31 102 ILE A O 1
ATOM 797 N N . LEU A 1 103 ? -2.353 4.515 7.120 1.00 97.12 103 LEU A N 1
ATOM 798 C CA . LEU A 1 103 ? -2.657 4.063 8.478 1.00 97.12 103 LEU A CA 1
ATOM 799 C C . LEU A 1 103 ? -2.716 5.227 9.472 1.00 97.12 103 LEU A C 1
ATOM 801 O O . LEU A 1 103 ? -3.633 5.286 10.289 1.00 97.12 103 LEU A O 1
ATOM 805 N N . ALA A 1 104 ? -1.790 6.181 9.383 1.00 96.44 104 ALA A N 1
ATOM 806 C CA . ALA A 1 104 ? -1.777 7.383 10.208 1.00 96.44 104 ALA A CA 1
ATOM 807 C C . ALA A 1 104 ? -3.037 8.231 9.977 1.00 96.44 104 ALA A C 1
ATOM 809 O O . ALA A 1 104 ? -3.661 8.697 10.937 1.00 96.44 104 ALA A O 1
ATOM 810 N N . SER A 1 105 ? -3.460 8.374 8.717 1.00 94.31 105 SER A N 1
ATOM 811 C CA . SER A 1 105 ? -4.728 9.016 8.368 1.00 94.31 105 SER A CA 1
ATOM 812 C C . SER A 1 105 ? -5.921 8.260 8.965 1.00 94.31 105 SER A C 1
ATOM 814 O O . SER A 1 105 ? -6.753 8.869 9.638 1.00 94.31 105 SER A O 1
ATOM 816 N N . ALA A 1 106 ? -5.965 6.933 8.820 1.00 94.31 106 ALA A N 1
ATOM 817 C CA . ALA A 1 106 ? -7.041 6.101 9.355 1.00 94.31 106 ALA A CA 1
ATOM 818 C C . ALA A 1 106 ? -7.147 6.166 10.888 1.00 94.31 106 ALA A C 1
ATOM 820 O O . ALA A 1 106 ? -8.254 6.269 11.413 1.00 94.31 106 ALA A O 1
ATOM 821 N N . VAL A 1 107 ? -6.022 6.169 11.615 1.00 96.19 107 VAL A N 1
ATOM 822 C CA . VAL A 1 107 ? -6.003 6.352 13.079 1.00 96.19 107 VAL A CA 1
ATOM 823 C C 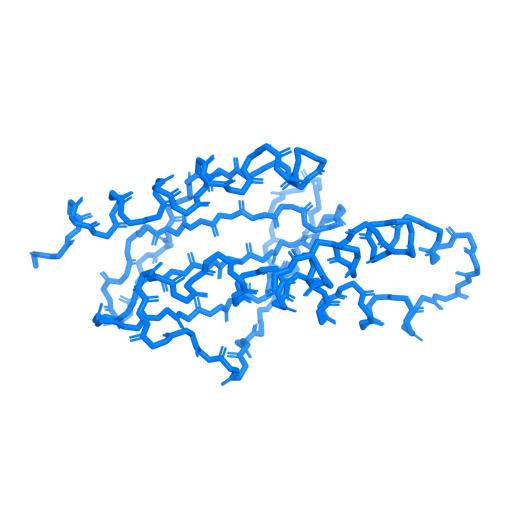. VAL A 1 107 ? -6.576 7.716 13.461 1.00 96.19 107 VAL A C 1
ATOM 825 O O . VAL A 1 107 ? -7.402 7.802 14.366 1.00 96.19 107 VAL A O 1
ATOM 828 N N . LYS A 1 108 ? -6.158 8.787 12.775 1.00 94.75 108 LYS A N 1
ATOM 829 C CA . LYS A 1 108 ? -6.595 10.160 13.073 1.00 94.75 108 LYS A CA 1
ATOM 830 C C . LYS A 1 108 ? -8.079 10.387 12.774 1.00 94.75 108 LYS A C 1
ATOM 832 O O . LYS A 1 108 ? -8.724 11.180 13.454 1.00 94.75 108 LYS A O 1
ATOM 837 N N . SER A 1 109 ? -8.601 9.719 11.751 1.00 91.56 109 SER A N 1
ATOM 838 C CA . SER A 1 109 ? -9.985 9.856 11.288 1.00 91.56 109 SER A CA 1
ATOM 839 C C . SER A 1 109 ? -10.941 8.820 11.887 1.00 91.56 109 SER A C 1
ATOM 841 O O . SER A 1 109 ? -12.128 8.838 11.560 1.00 91.56 109 SER A O 1
ATOM 843 N N . ALA A 1 110 ? -10.459 7.916 12.745 1.00 91.44 110 ALA A N 1
ATOM 844 C CA . ALA A 1 110 ? -11.283 6.877 13.344 1.00 91.44 110 ALA A CA 1
ATOM 845 C C . ALA A 1 110 ? -12.376 7.482 14.253 1.00 91.44 110 ALA A C 1
ATOM 847 O O . ALA A 1 110 ? -12.079 8.328 15.097 1.00 91.44 110 ALA A O 1
ATOM 848 N N . PRO A 1 111 ? -13.638 7.026 14.149 1.00 90.44 111 PRO A N 1
ATOM 849 C CA . PRO A 1 111 ? -14.742 7.563 14.949 1.00 90.44 111 PRO A CA 1
ATOM 850 C C . PRO A 1 111 ? -14.706 7.114 16.420 1.00 90.44 111 PRO A C 1
ATOM 852 O O . PRO A 1 111 ? -15.476 7.618 17.237 1.00 90.44 111 PRO A O 1
ATOM 855 N N . SER A 1 112 ? -13.865 6.134 16.765 1.00 93.38 112 SER A N 1
ATOM 856 C CA . SER A 1 112 ? -13.703 5.619 18.125 1.00 93.38 112 SER A CA 1
ATOM 857 C C . SER A 1 112 ? -12.361 4.907 18.305 1.00 93.38 112 SER A C 1
ATOM 859 O O . SER A 1 112 ? -11.740 4.468 17.337 1.00 93.38 112 SER A O 1
ATOM 861 N N . GLU A 1 113 ? -11.951 4.710 19.560 1.00 89.69 113 GLU A N 1
ATOM 862 C CA . GLU A 1 113 ? -10.744 3.942 19.898 1.00 89.69 113 GLU A CA 1
ATOM 863 C C . GLU A 1 113 ? -10.816 2.483 19.434 1.00 89.69 113 GLU A C 1
ATOM 865 O O . GLU A 1 113 ? -9.819 1.923 18.983 1.00 89.69 113 GLU A O 1
ATOM 870 N N . ALA A 1 114 ? -12.004 1.875 19.481 1.00 90.69 114 ALA A N 1
ATOM 871 C CA . ALA A 1 114 ? -12.207 0.522 18.974 1.00 90.69 114 ALA A CA 1
ATOM 872 C C . ALA A 1 114 ? -11.981 0.453 17.453 1.00 90.69 114 ALA A C 1
ATOM 874 O O . ALA A 1 114 ? -11.331 -0.470 16.970 1.00 90.69 114 ALA A O 1
ATOM 875 N N . ALA A 1 115 ? -12.456 1.456 16.705 1.00 89.44 115 ALA A N 1
ATOM 876 C CA . ALA A 1 115 ? -12.215 1.554 15.266 1.00 89.44 115 ALA A CA 1
ATOM 877 C C . ALA A 1 115 ? -10.742 1.868 14.935 1.00 89.44 115 ALA A C 1
ATOM 879 O O . ALA A 1 115 ? -10.239 1.438 13.899 1.00 89.44 115 ALA A O 1
ATOM 880 N N . ALA A 1 116 ? -10.034 2.572 15.824 1.00 94.06 116 ALA A N 1
ATOM 881 C CA . ALA A 1 116 ? -8.617 2.897 15.670 1.00 94.06 116 ALA A CA 1
ATOM 882 C C . ALA A 1 116 ? -7.668 1.731 16.000 1.00 94.06 116 ALA A C 1
ATOM 884 O O . ALA A 1 116 ? -6.492 1.804 15.646 1.00 94.06 116 ALA A O 1
ATOM 885 N N . ALA A 1 117 ? -8.140 0.668 16.664 1.00 95.31 117 ALA A N 1
ATOM 886 C CA . ALA A 1 117 ? -7.286 -0.394 17.198 1.00 95.31 117 ALA A CA 1
ATOM 887 C C . ALA A 1 117 ? -6.434 -1.091 16.120 1.00 95.31 117 ALA A C 1
ATOM 889 O O . ALA A 1 117 ? -5.207 -1.088 16.216 1.00 95.31 117 ALA A O 1
ATOM 890 N N . MET A 1 118 ? -7.065 -1.618 15.064 1.00 95.38 118 MET A N 1
ATOM 891 C CA . MET A 1 118 ? -6.356 -2.287 13.963 1.00 95.38 118 MET A CA 1
ATOM 892 C C . MET A 1 118 ? -5.453 -1.327 13.165 1.00 95.38 118 MET A C 1
ATOM 894 O O . MET A 1 118 ? -4.290 -1.673 12.945 1.00 95.38 118 MET A O 1
ATOM 898 N N . PRO A 1 119 ? -5.915 -0.125 12.755 1.00 96.56 119 PRO A N 1
ATOM 899 C CA . PRO A 1 119 ? -5.035 0.874 12.154 1.00 96.56 119 PRO A CA 1
ATOM 900 C C . PRO A 1 119 ? -3.800 1.174 13.005 1.00 96.56 119 PRO A C 1
ATOM 902 O O . PRO A 1 119 ? -2.699 1.241 12.471 1.00 96.56 119 PRO A O 1
ATOM 905 N N . ARG A 1 120 ? -3.957 1.301 14.327 1.00 97.00 120 ARG A N 1
ATOM 906 C CA . ARG A 1 120 ? -2.861 1.623 15.248 1.00 97.00 120 ARG A CA 1
ATOM 907 C C . ARG A 1 120 ? -1.870 0.471 15.408 1.00 97.00 120 ARG A C 1
ATOM 909 O O . ARG A 1 120 ? -0.668 0.719 15.416 1.00 97.00 120 ARG A O 1
ATOM 916 N N . GLU A 1 121 ? -2.354 -0.765 15.505 1.00 96.38 121 GLU A N 1
ATOM 917 C CA . GLU A 1 121 ? -1.508 -1.965 15.549 1.00 96.38 121 GLU A CA 1
ATOM 918 C C . GLU A 1 121 ? -0.644 -2.079 14.285 1.00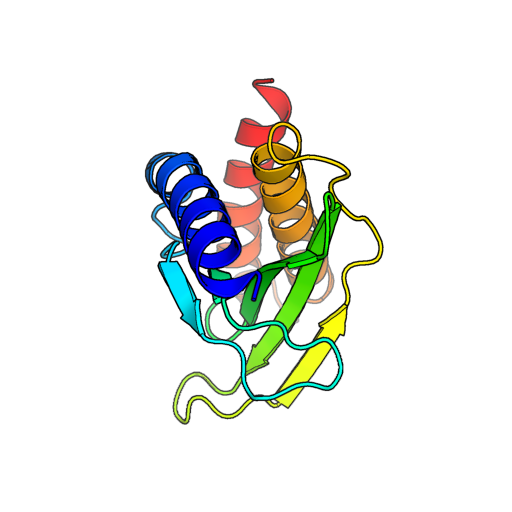 96.38 121 GLU A C 1
ATOM 920 O O . GLU A 1 121 ? 0.581 -2.190 14.367 1.00 96.38 121 GLU A O 1
ATOM 925 N N . ARG A 1 122 ? -1.275 -1.973 13.109 1.00 96.88 122 ARG A N 1
ATOM 926 C CA . ARG A 1 122 ? -0.573 -2.019 11.820 1.00 96.88 122 ARG A CA 1
ATOM 927 C C . ARG A 1 122 ? 0.390 -0.842 11.666 1.00 96.88 122 ARG A C 1
ATOM 929 O O . ARG A 1 122 ? 1.514 -1.042 11.215 1.00 96.88 122 ARG A O 1
ATOM 936 N N . LEU A 1 123 ? -0.015 0.362 12.083 1.00 97.38 123 LEU A N 1
ATOM 937 C CA . LEU A 1 123 ? 0.831 1.557 12.034 1.00 97.38 123 LEU A CA 1
ATOM 938 C C . LEU A 1 123 ? 2.108 1.355 12.845 1.00 97.38 123 LEU A C 1
ATOM 940 O O . LEU A 1 123 ? 3.192 1.584 12.325 1.00 97.38 123 LEU A O 1
ATOM 944 N N . ALA A 1 124 ? 1.991 0.878 14.087 1.00 96.19 124 ALA A N 1
ATOM 945 C CA . ALA A 1 124 ? 3.142 0.645 14.956 1.00 96.19 124 ALA A CA 1
ATOM 946 C C . ALA A 1 124 ? 4.155 -0.319 14.324 1.00 96.19 124 ALA A C 1
ATOM 948 O O . ALA A 1 124 ? 5.362 -0.093 14.411 1.00 96.19 124 ALA A O 1
ATOM 949 N N . LYS A 1 125 ? 3.673 -1.366 13.648 1.00 95.00 125 LYS A N 1
ATOM 950 C CA . LYS A 1 125 ? 4.538 -2.306 12.938 1.00 95.00 125 LYS A CA 1
ATOM 951 C C . LYS A 1 125 ? 5.251 -1.658 11.747 1.00 95.00 125 LYS A C 1
ATOM 953 O O . LYS A 1 125 ? 6.460 -1.824 11.610 1.00 95.00 125 LYS A O 1
ATOM 958 N N . VAL A 1 126 ? 4.535 -0.902 10.916 1.00 96.31 126 VAL A N 1
ATOM 959 C CA . VAL A 1 126 ? 5.136 -0.204 9.765 1.00 96.31 126 VAL A CA 1
ATOM 960 C C . VAL A 1 126 ? 6.158 0.838 10.224 1.00 96.31 126 VAL A C 1
ATOM 962 O O . VAL A 1 126 ? 7.241 0.912 9.649 1.00 96.31 126 VAL A O 1
ATOM 965 N N . SER A 1 127 ? 5.875 1.580 11.298 1.00 96.06 127 SER A N 1
ATOM 966 C CA . SER A 1 127 ? 6.829 2.526 11.891 1.00 96.06 127 SER A CA 1
ATOM 967 C C . SER A 1 127 ? 8.144 1.848 12.275 1.00 96.06 127 SER A C 1
ATOM 969 O O . SER A 1 127 ? 9.210 2.340 11.924 1.00 96.06 127 SER A O 1
ATOM 971 N N . GLN A 1 128 ? 8.082 0.680 12.925 1.00 94.50 128 GLN A N 1
ATOM 972 C CA . GLN A 1 128 ? 9.286 -0.071 13.296 1.00 94.50 128 GLN A CA 1
ATOM 973 C C . GLN A 1 128 ? 10.099 -0.533 12.083 1.00 94.50 128 GLN A C 1
ATOM 975 O O . GLN A 1 128 ? 11.319 -0.631 12.173 1.00 94.50 128 GLN A O 1
ATOM 980 N N . LEU A 1 129 ? 9.451 -0.848 10.958 1.00 93.38 129 LEU A N 1
ATOM 981 C CA . LEU A 1 129 ? 10.152 -1.217 9.725 1.00 93.38 129 LEU A CA 1
ATOM 982 C C . LEU A 1 129 ? 10.880 -0.011 9.122 1.00 93.38 129 LEU A C 1
ATOM 984 O O . LEU A 1 129 ? 12.041 -0.129 8.741 1.00 93.38 129 LEU A O 1
ATOM 988 N N . LEU A 1 130 ? 10.234 1.157 9.117 1.00 92.69 130 LEU A N 1
ATOM 989 C CA . LEU A 1 130 ? 10.816 2.402 8.607 1.00 92.69 130 LEU A CA 1
ATOM 990 C C . LEU A 1 130 ? 12.007 2.910 9.445 1.00 92.69 130 LEU A C 1
ATOM 992 O O . LEU A 1 130 ? 12.863 3.617 8.909 1.00 92.69 130 LEU A O 1
ATOM 996 N N . GLU A 1 131 ? 12.079 2.544 10.728 1.00 89.81 131 GLU A N 1
ATOM 997 C CA . GLU A 1 131 ? 13.189 2.868 11.642 1.00 89.81 131 GLU A CA 1
ATOM 998 C C . GLU A 1 131 ? 14.415 1.943 11.500 1.00 89.81 131 GLU A C 1
ATOM 1000 O O . GLU A 1 131 ? 15.501 2.300 11.952 1.00 89.81 131 GLU A O 1
ATOM 1005 N N . ARG A 1 132 ? 14.269 0.746 10.911 1.00 77.19 132 ARG A N 1
ATOM 1006 C CA . ARG A 1 132 ? 15.331 -0.287 10.847 1.00 77.19 132 ARG A CA 1
ATOM 1007 C C . ARG A 1 132 ? 16.334 -0.120 9.699 1.00 77.19 132 ARG A C 1
ATOM 1009 O O . ARG A 1 132 ? 17.276 -0.907 9.616 1.00 77.19 132 ARG A O 1
ATOM 1016 N N . LEU A 1 133 ? 16.123 0.859 8.829 1.00 54.41 133 LEU A N 1
ATOM 1017 C CA . LEU A 1 133 ? 16.899 1.140 7.617 1.00 54.41 133 LEU A CA 1
ATOM 1018 C C . LEU A 1 133 ? 17.428 2.569 7.676 1.00 54.41 133 LEU A C 1
ATOM 1020 O O . LEU A 1 133 ? 18.620 2.759 7.356 1.00 54.41 133 LEU A O 1
#

Secondary structure (DSSP, 8-state):
--HHHHHHHHHHHHHHHHHH-GGG--EEEEPPP-TT---EEEEEEEETTEEEEEEEETTEEEEEEEEE-TTT--EEEEEEEEEEESSTTTHHHHHHHHHHHHHHHHHHH-SSHHHHHHHHHHHHHHHHHHH--

Mean predicted aligned error: 3.68 Å

pLDDT: mean 92.65, std 7.74, range [47.47, 98.06]

Solvent-accessible surface area (backbone atoms only — not comparable to full-atom values): 7237 Å² total; per-residue (Å²): 141,59,64,72,58,38,42,48,53,20,41,52,49,20,62,64,41,36,78,80,40,54,90,23,58,48,34,72,43,75,50,69,95,51,96,85,68,52,52,36,20,22,32,29,44,75,44,98,35,30,31,42,38,36,29,63,53,88,69,27,32,45,35,30,43,36,34,30,43,74,89,77,67,47,75,76,46,76,47,74,48,89,71,61,25,77,32,80,84,44,32,60,64,44,51,50,50,54,52,37,54,54,24,52,49,48,38,73,67,36,94,41,71,78,68,18,45,63,34,46,56,54,31,55,54,47,52,55,58,71,70,75,113

Foldseek 3Di:
DCAVVFQVLQVVLLVVCCVLQVVQVWDKDFDDDDPQRWGIWTWGNLDQQWIWTWTDRPQKIWIKIWGADNVPRHTDDIDTDPDMGNHSVCSNLVSLVVSLVVLVVQLVPQPDPVSNVSSVVSNVSSVVVNVVD

Nearest PDB structures (foldseek):
  6wnd-assembly1_A  TM=2.337E-01  e=5.650E-01  Microseira wollei
  7szf-assembly1_A  TM=2.855E-01  e=1.533E+00  Microseira wollei
  6wn3-assembly1_C  TM=2.506E-01  e=1.626E+00  Microseira wollei
  6wnb-assembly1_A  TM=1.813E-01  e=1.446E+00  Microseira wollei
  7sze-assembly1_C  TM=2.593E-01  e=5.582E+00  Microseira wollei

Sequence (133 aa):
MATRADKKRARDLVDTLAWDLPEMSPRVGALPPNPDGLEHAAEFEVLPGIKAVCFPDGDSWRGLLVQYDPATGQVTSTMEHQIRAQSDEDAPRWAQLVIYDILASAVKSAPSEAAAAMPRERLAKVSQLLERL

Radius of gyration: 14.4 Å; Cα contacts (8 Å, |Δi|>4): 221; chains: 1; bounding box: 36×24×45 Å